Protein AF-A0AA39S5H8-F1 (afdb_monomer_lite)

Structure (mmCIF, N/CA/C/O backbone):
data_AF-A0AA39S5H8-F1
#
_entry.id   AF-A0AA39S5H8-F1
#
loop_
_atom_site.group_PDB
_atom_site.id
_atom_site.type_symbol
_atom_site.label_atom_id
_atom_site.label_alt_id
_atom_site.label_comp_id
_atom_site.label_asym_id
_atom_site.label_entity_id
_atom_site.label_seq_id
_atom_site.pdbx_PDB_ins_code
_atom_site.Cartn_x
_atom_site.Cartn_y
_atom_site.Cartn_z
_atom_site.occupancy
_atom_site.B_iso_or_equiv
_atom_site.auth_seq_id
_atom_site.auth_comp_id
_atom_site.auth_asym_id
_atom_site.auth_atom_id
_atom_site.pdbx_PDB_model_num
ATOM 1 N N . MET A 1 1 ? -13.372 -6.062 23.051 1.00 87.00 1 MET A N 1
ATOM 2 C CA . MET A 1 1 ? -12.815 -4.879 22.354 1.00 87.00 1 MET A CA 1
ATOM 3 C C . MET A 1 1 ? -11.296 -4.785 22.438 1.00 87.00 1 MET A C 1
ATOM 5 O O . MET A 1 1 ? -10.684 -4.779 21.385 1.00 87.00 1 MET A O 1
ATOM 9 N N . ARG A 1 2 ? -10.657 -4.789 23.621 1.00 85.44 2 ARG A N 1
ATOM 10 C CA . ARG A 1 2 ? -9.177 -4.723 23.721 1.00 85.44 2 ARG A CA 1
ATOM 11 C C . ARG A 1 2 ? -8.434 -5.822 22.941 1.00 85.44 2 ARG A C 1
ATOM 13 O O . ARG A 1 2 ? -7.470 -5.519 22.256 1.00 85.44 2 ARG A O 1
ATOM 20 N N . ASN A 1 3 ? -8.934 -7.059 22.956 1.00 85.44 3 ASN A N 1
ATOM 21 C CA . ASN A 1 3 ? -8.333 -8.148 22.171 1.00 85.44 3 ASN A CA 1
ATOM 22 C C . ASN A 1 3 ? -8.426 -7.902 20.654 1.00 85.44 3 ASN A C 1
ATOM 24 O O . ASN A 1 3 ? -7.485 -8.201 19.934 1.00 85.44 3 ASN A O 1
ATOM 28 N N . ILE A 1 4 ? -9.525 -7.297 20.179 1.00 84.12 4 ILE A N 1
ATOM 29 C CA . ILE A 1 4 ? -9.705 -6.938 18.760 1.00 84.12 4 ILE A CA 1
ATOM 30 C C . ILE A 1 4 ? -8.670 -5.897 18.330 1.00 84.12 4 ILE A C 1
ATOM 32 O O . ILE A 1 4 ? -8.106 -6.014 17.252 1.00 84.12 4 ILE A O 1
ATOM 36 N N . VAL A 1 5 ? -8.367 -4.922 19.194 1.00 85.56 5 VAL A N 1
ATOM 37 C CA . VAL A 1 5 ? -7.280 -3.960 18.951 1.00 85.56 5 VAL A CA 1
ATOM 38 C C . VAL A 1 5 ? -5.926 -4.661 18.831 1.00 85.56 5 VAL A C 1
ATOM 40 O O . VAL A 1 5 ? -5.132 -4.306 17.966 1.00 85.56 5 VAL A O 1
ATOM 43 N N . GLY A 1 6 ? -5.677 -5.678 19.661 1.00 83.12 6 GLY A N 1
ATOM 44 C CA . GLY A 1 6 ? -4.474 -6.505 19.563 1.00 83.12 6 GLY A CA 1
ATOM 45 C C . GLY A 1 6 ? -4.332 -7.172 18.193 1.00 83.12 6 GLY A C 1
ATOM 46 O O . GLY A 1 6 ? -3.275 -7.059 17.578 1.00 83.12 6 GLY A O 1
ATOM 47 N N . VAL A 1 7 ? -5.405 -7.791 17.688 1.00 83.94 7 VAL A N 1
ATOM 48 C CA . VAL A 1 7 ? -5.420 -8.426 16.355 1.00 83.94 7 VAL A CA 1
ATOM 49 C C . VAL A 1 7 ? -5.218 -7.386 15.248 1.00 83.94 7 VAL A C 1
ATOM 51 O O . VAL A 1 7 ? -4.327 -7.551 14.422 1.00 83.94 7 VAL A O 1
ATOM 54 N N . LEU A 1 8 ? -5.956 -6.269 15.287 1.00 84.56 8 LEU A N 1
ATOM 55 C CA . LEU A 1 8 ? -5.834 -5.184 14.303 1.00 84.56 8 LEU A CA 1
ATOM 56 C C . LEU A 1 8 ? -4.406 -4.643 14.193 1.00 84.56 8 LEU A C 1
ATOM 58 O O . LEU A 1 8 ? -3.937 -4.336 13.100 1.00 84.56 8 LEU A O 1
ATOM 62 N N . LYS A 1 9 ? -3.714 -4.512 15.328 1.00 82.62 9 LYS A N 1
ATOM 63 C CA . LYS A 1 9 ? -2.355 -3.976 15.378 1.00 82.62 9 LYS A CA 1
ATOM 64 C C . LYS A 1 9 ? -1.319 -4.981 14.877 1.00 82.62 9 LYS A C 1
ATOM 66 O O . LYS A 1 9 ? -0.437 -4.602 14.114 1.00 82.62 9 LYS A O 1
ATOM 71 N N . THR A 1 10 ? -1.396 -6.225 15.342 1.00 78.38 10 THR A N 1
ATOM 72 C CA . THR A 1 10 ? -0.346 -7.228 15.110 1.00 78.38 10 THR A CA 1
ATOM 73 C C . THR A 1 10 ? -0.484 -7.933 13.763 1.00 78.38 10 THR A C 1
ATOM 75 O O . THR A 1 10 ? 0.528 -8.323 13.188 1.00 78.38 10 THR A O 1
ATOM 78 N N . LYS A 1 11 ? -1.712 -8.089 13.254 1.00 80.88 11 LYS A N 1
ATOM 79 C CA . LYS A 1 11 ? -1.997 -8.766 11.984 1.00 80.88 11 LYS A CA 1
ATOM 80 C C . LYS A 1 11 ? -2.308 -7.767 10.884 1.00 80.88 11 LYS A C 1
ATOM 82 O O . LYS A 1 11 ? -1.455 -7.521 10.039 1.00 80.88 11 LYS A O 1
ATOM 87 N N . ASP A 1 12 ? -3.495 -7.161 10.917 1.00 81.69 12 ASP A N 1
ATOM 88 C CA . ASP A 1 12 ? -3.977 -6.335 9.809 1.00 81.69 12 ASP A CA 1
ATOM 89 C C . ASP A 1 12 ? -3.010 -5.171 9.521 1.00 81.69 12 ASP A C 1
ATOM 91 O O . ASP A 1 12 ? -2.430 -5.087 8.441 1.00 81.69 12 ASP A O 1
ATOM 95 N N . MET A 1 13 ? -2.756 -4.289 10.491 1.00 81.81 13 MET A N 1
ATOM 96 C CA . MET A 1 13 ? -1.962 -3.081 10.250 1.00 81.81 13 MET A CA 1
ATOM 97 C C . MET A 1 13 ? -0.508 -3.382 9.859 1.00 81.81 13 MET A C 1
ATOM 99 O O . MET A 1 13 ? -0.003 -2.779 8.910 1.00 81.81 13 MET A O 1
ATOM 103 N N . ASP A 1 14 ? 0.167 -4.289 10.569 1.00 85.00 14 ASP A N 1
ATOM 104 C CA . ASP A 1 14 ? 1.585 -4.585 10.335 1.00 85.00 14 ASP A CA 1
ATOM 105 C C . ASP A 1 14 ? 1.812 -5.267 8.976 1.00 85.00 14 ASP A C 1
ATOM 107 O O . ASP A 1 14 ? 2.712 -4.876 8.226 1.00 85.00 14 ASP A O 1
ATOM 111 N N . ASP A 1 15 ? 0.954 -6.218 8.594 1.00 85.88 15 ASP A N 1
ATOM 112 C CA . ASP A 1 15 ? 1.057 -6.875 7.289 1.00 85.88 15 ASP A CA 1
ATOM 113 C C . ASP A 1 15 ? 0.737 -5.908 6.143 1.00 85.88 15 ASP A C 1
ATOM 115 O O . ASP A 1 15 ? 1.482 -5.858 5.157 1.00 85.88 15 ASP A O 1
ATOM 119 N N . TYR A 1 16 ? -0.290 -5.062 6.285 1.00 85.19 16 TYR A N 1
ATOM 120 C CA . TYR A 1 16 ? -0.602 -4.030 5.292 1.00 85.19 16 TYR A CA 1
ATOM 121 C C . TYR A 1 16 ? 0.510 -2.978 5.170 1.00 85.19 16 TYR A C 1
ATOM 123 O O . TYR A 1 16 ? 0.841 -2.558 4.058 1.00 85.19 16 TYR A O 1
ATOM 131 N N . MET A 1 17 ? 1.155 -2.590 6.274 1.00 86.31 17 MET A N 1
ATOM 132 C CA . MET A 1 17 ? 2.321 -1.701 6.235 1.00 86.31 17 MET A CA 1
ATOM 133 C C . MET A 1 17 ? 3.514 -2.350 5.528 1.00 86.31 17 MET A C 1
ATOM 135 O O . MET A 1 17 ? 4.143 -1.705 4.685 1.00 86.31 17 MET A O 1
ATOM 139 N N . LYS A 1 18 ? 3.802 -3.627 5.802 1.00 89.31 18 LYS A N 1
ATOM 140 C CA . LYS A 1 18 ? 4.867 -4.382 5.121 1.00 89.31 18 LYS A CA 1
ATOM 141 C C . LYS A 1 18 ? 4.597 -4.529 3.624 1.00 89.31 18 LYS A C 1
ATOM 143 O O . LYS A 1 18 ? 5.516 -4.372 2.817 1.00 89.31 18 LYS A O 1
ATOM 148 N N . LEU A 1 19 ? 3.357 -4.832 3.237 1.00 87.88 19 LEU A N 1
ATOM 149 C CA . LEU A 1 19 ? 2.943 -4.902 1.832 1.00 87.88 19 LEU A CA 1
ATOM 150 C C . LEU A 1 19 ? 3.069 -3.538 1.150 1.00 87.88 19 LEU A C 1
ATOM 152 O O . LEU A 1 19 ? 3.629 -3.455 0.056 1.00 87.88 19 LEU A O 1
ATOM 156 N N . GLY A 1 20 ? 2.651 -2.467 1.828 1.00 88.38 20 GLY A N 1
ATOM 157 C CA . GLY A 1 20 ? 2.856 -1.094 1.381 1.00 88.38 20 GLY A CA 1
ATOM 158 C C . GLY A 1 20 ? 4.337 -0.764 1.173 1.00 88.38 20 GLY A C 1
ATOM 159 O O . GLY A 1 20 ? 4.715 -0.252 0.124 1.00 88.38 20 GLY A O 1
ATOM 160 N N . GLU A 1 21 ? 5.216 -1.112 2.111 1.00 90.62 21 GLU A N 1
ATOM 161 C CA . GLU A 1 21 ? 6.654 -0.855 1.977 1.00 90.62 21 GLU A CA 1
ATOM 162 C C . GLU A 1 21 ? 7.271 -1.615 0.791 1.00 90.62 21 GLU A C 1
ATOM 164 O O . GLU A 1 21 ? 8.064 -1.049 0.031 1.00 90.62 21 GLU A O 1
ATOM 169 N N . LYS A 1 22 ? 6.882 -2.881 0.590 1.00 90.38 22 LYS A N 1
ATOM 170 C CA . LYS A 1 22 ? 7.308 -3.681 -0.569 1.00 90.38 22 LYS A CA 1
ATOM 171 C C . LYS A 1 22 ? 6.823 -3.061 -1.881 1.00 90.38 22 LYS A C 1
ATOM 173 O O . LYS A 1 22 ? 7.633 -2.876 -2.788 1.00 90.38 22 LYS A O 1
ATOM 178 N N . ALA A 1 23 ? 5.544 -2.694 -1.969 1.00 88.38 23 ALA A N 1
ATOM 179 C CA . ALA A 1 23 ? 4.971 -2.043 -3.146 1.00 88.38 23 ALA A CA 1
ATOM 180 C C . ALA A 1 23 ? 5.651 -0.695 -3.439 1.00 88.38 23 ALA A C 1
ATOM 182 O O . ALA A 1 23 ? 5.987 -0.410 -4.585 1.00 88.38 23 ALA A O 1
ATOM 183 N N . LEU A 1 24 ? 5.951 0.099 -2.405 1.00 88.62 24 LEU A N 1
ATOM 184 C CA . LEU A 1 24 ? 6.672 1.366 -2.539 1.00 88.62 24 LEU A CA 1
ATOM 185 C C . LEU A 1 24 ? 8.102 1.167 -3.050 1.00 88.62 24 LEU A C 1
ATOM 187 O O . LEU A 1 24 ? 8.557 1.916 -3.916 1.00 88.62 24 LEU A O 1
ATOM 191 N N . LYS A 1 25 ? 8.821 0.174 -2.513 1.00 91.75 25 LYS A N 1
ATOM 192 C CA . LYS A 1 25 ? 10.174 -0.180 -2.967 1.00 91.75 25 LYS A CA 1
ATOM 193 C C . LYS A 1 25 ? 10.164 -0.615 -4.430 1.00 91.75 25 LYS A C 1
ATOM 195 O O . LYS A 1 25 ? 11.003 -0.142 -5.192 1.00 91.75 25 LYS A O 1
ATOM 200 N N . LEU A 1 26 ? 9.194 -1.440 -4.828 1.00 89.00 26 LEU A N 1
ATOM 201 C CA . LEU A 1 26 ? 9.007 -1.839 -6.223 1.00 89.00 26 LEU A CA 1
ATOM 202 C C . LEU A 1 26 ? 8.700 -0.632 -7.113 1.00 89.00 26 LEU A C 1
ATOM 204 O O . LEU A 1 26 ? 9.399 -0.431 -8.099 1.00 89.00 26 LEU A O 1
ATOM 208 N N . ASN A 1 27 ? 7.741 0.219 -6.739 1.00 89.19 27 ASN A N 1
ATOM 209 C CA . ASN A 1 27 ? 7.388 1.408 -7.515 1.00 89.19 27 ASN A CA 1
ATOM 210 C C . ASN A 1 27 ? 8.599 2.330 -7.738 1.00 89.19 27 ASN A C 1
ATOM 212 O O . ASN A 1 27 ? 8.859 2.757 -8.857 1.00 89.19 27 ASN A O 1
ATOM 216 N N . LYS A 1 28 ? 9.394 2.581 -6.688 1.00 89.88 28 LYS A N 1
ATOM 217 C CA . LYS A 1 28 ? 10.632 3.371 -6.794 1.00 89.88 28 LYS A CA 1
ATOM 218 C C . LYS A 1 28 ? 11.668 2.708 -7.701 1.00 89.88 28 LYS A C 1
ATOM 220 O O . LYS A 1 28 ? 12.305 3.395 -8.492 1.00 89.88 28 LYS A O 1
ATOM 225 N N . MET A 1 29 ? 11.852 1.392 -7.588 1.00 91.75 29 MET A N 1
ATOM 226 C CA . MET A 1 29 ? 12.793 0.655 -8.433 1.00 91.75 29 MET A CA 1
ATOM 227 C C . MET A 1 29 ? 12.385 0.722 -9.909 1.00 91.75 29 MET A C 1
ATOM 229 O O . MET A 1 29 ? 13.235 0.950 -10.769 1.00 91.75 29 MET A O 1
ATOM 233 N N . LEU A 1 30 ? 11.096 0.561 -10.205 1.00 88.94 30 LEU A N 1
ATOM 234 C CA . LEU A 1 30 ? 10.560 0.643 -11.562 1.00 88.94 30 LEU A CA 1
ATOM 235 C C . LEU A 1 30 ? 10.718 2.060 -12.134 1.00 88.94 30 LEU A C 1
ATOM 237 O O . LEU A 1 30 ? 11.331 2.207 -13.188 1.00 88.94 30 LEU A O 1
ATOM 241 N N . ALA A 1 31 ? 10.321 3.087 -11.377 1.00 89.25 31 ALA A N 1
ATOM 242 C CA . ALA A 1 31 ? 10.433 4.490 -11.785 1.00 89.25 31 ALA A CA 1
ATOM 243 C C . ALA A 1 31 ? 11.879 4.934 -12.085 1.00 89.25 31 ALA A C 1
ATOM 245 O O . ALA A 1 31 ? 12.110 5.826 -12.897 1.00 89.25 31 ALA A O 1
ATOM 246 N N . ILE A 1 32 ? 12.877 4.315 -11.442 1.00 92.56 32 ILE A N 1
ATOM 247 C CA . ILE A 1 32 ? 14.301 4.583 -11.708 1.00 92.56 32 ILE A CA 1
ATOM 248 C C . ILE A 1 32 ? 14.816 3.737 -12.880 1.00 92.56 32 ILE A C 1
ATOM 250 O O . ILE A 1 32 ? 15.537 4.236 -13.745 1.00 92.56 32 ILE A O 1
ATOM 254 N N . SER A 1 33 ? 14.475 2.448 -12.916 1.00 92.62 33 SER A N 1
ATOM 255 C CA . SER A 1 33 ? 14.994 1.519 -13.925 1.00 92.62 33 SER A CA 1
ATOM 256 C C . SER A 1 33 ? 14.433 1.782 -15.323 1.00 92.62 33 SER A C 1
ATOM 258 O O . SER A 1 33 ? 15.184 1.662 -16.288 1.00 92.62 33 SER A O 1
ATOM 260 N N . GLY A 1 34 ? 13.174 2.212 -15.454 1.00 92.25 34 GLY A N 1
ATOM 261 C CA . GLY A 1 34 ? 12.541 2.507 -16.745 1.00 92.25 34 GLY A CA 1
ATOM 262 C C . GLY A 1 34 ? 13.329 3.525 -17.585 1.00 92.25 34 GLY A C 1
ATOM 263 O O . GLY A 1 34 ? 13.756 3.190 -18.698 1.00 92.25 34 GLY A O 1
ATOM 264 N N . PRO A 1 35 ? 13.610 4.733 -17.060 1.00 93.38 35 PRO A N 1
ATOM 265 C CA . PRO A 1 35 ? 14.428 5.730 -17.749 1.00 93.38 35 PRO A CA 1
ATOM 266 C C . PRO A 1 35 ? 15.858 5.260 -18.044 1.00 93.38 35 PRO A C 1
ATOM 268 O O . PRO A 1 35 ? 16.366 5.503 -19.138 1.00 93.38 35 PRO A O 1
ATOM 271 N N . ILE A 1 36 ? 16.503 4.550 -17.109 1.00 95.25 36 ILE A N 1
ATOM 272 C CA . ILE A 1 36 ? 17.877 4.049 -17.292 1.00 95.25 36 ILE A CA 1
ATOM 273 C C . ILE A 1 36 ? 17.936 3.037 -18.439 1.00 95.25 36 ILE A C 1
ATOM 275 O O . ILE A 1 36 ? 18.766 3.170 -19.340 1.00 95.25 36 ILE A O 1
ATOM 279 N N . LEU A 1 37 ? 17.044 2.044 -18.439 1.00 94.19 37 LEU A N 1
ATOM 280 C CA . LEU A 1 37 ? 16.980 1.039 -19.496 1.00 94.19 37 LEU A CA 1
ATOM 281 C C . LEU A 1 37 ? 16.640 1.669 -20.848 1.00 94.19 37 LEU A C 1
ATOM 283 O O . LEU A 1 37 ? 17.251 1.305 -21.849 1.00 94.19 37 LEU A O 1
ATOM 287 N N . THR A 1 38 ? 15.727 2.642 -20.877 1.00 93.94 38 THR A N 1
ATOM 288 C CA . THR A 1 38 ? 15.393 3.390 -22.099 1.00 93.94 38 THR A CA 1
ATOM 289 C C . THR A 1 38 ? 16.607 4.158 -22.630 1.00 93.94 38 THR A C 1
ATOM 291 O O . THR A 1 38 ? 16.867 4.146 -23.831 1.00 93.94 38 THR A O 1
ATOM 294 N N . GLY A 1 39 ? 17.402 4.772 -21.748 1.00 94.69 39 GLY A N 1
ATOM 295 C CA . GLY A 1 39 ? 18.642 5.452 -22.125 1.00 94.69 39 GLY A CA 1
ATOM 296 C C . GLY A 1 39 ? 19.677 4.502 -22.735 1.00 94.69 39 GLY A C 1
ATOM 297 O O . GLY A 1 39 ? 20.231 4.791 -23.795 1.00 94.69 39 GLY A O 1
ATOM 298 N N . ILE A 1 40 ? 19.895 3.334 -22.119 1.00 93.69 40 ILE A N 1
ATOM 299 C CA . ILE A 1 40 ? 20.796 2.300 -22.660 1.00 93.69 40 ILE A CA 1
ATOM 300 C C . ILE A 1 40 ? 20.271 1.781 -24.005 1.00 93.69 40 ILE A C 1
ATOM 302 O O . ILE A 1 40 ? 21.048 1.616 -24.946 1.00 93.69 40 ILE A O 1
ATOM 306 N N . ALA A 1 41 ? 18.956 1.579 -24.122 1.00 93.69 41 ALA A N 1
ATOM 307 C CA . ALA A 1 41 ? 18.310 1.171 -25.363 1.00 93.69 41 ALA A CA 1
ATOM 308 C C . ALA A 1 41 ? 18.549 2.177 -26.496 1.00 93.69 41 ALA A C 1
ATOM 310 O O . ALA A 1 41 ? 18.903 1.782 -27.608 1.00 93.69 41 ALA A O 1
ATOM 311 N N . ALA A 1 42 ? 18.413 3.474 -26.206 1.00 94.31 42 ALA A N 1
ATOM 312 C CA . ALA A 1 42 ? 18.650 4.547 -27.163 1.00 94.31 42 ALA A CA 1
ATOM 313 C C . ALA A 1 42 ? 20.117 4.593 -27.620 1.00 94.31 42 ALA A C 1
ATOM 315 O O . ALA A 1 42 ? 20.379 4.643 -28.822 1.00 94.31 42 ALA A O 1
ATOM 316 N N . ILE A 1 43 ? 21.072 4.499 -26.683 1.00 92.44 43 ILE A N 1
ATOM 317 C CA . ILE A 1 43 ? 22.507 4.457 -27.009 1.00 92.44 43 ILE A CA 1
ATOM 318 C C . ILE A 1 43 ? 22.819 3.227 -27.864 1.00 92.44 43 ILE A C 1
ATOM 320 O O . ILE A 1 43 ? 23.452 3.368 -28.902 1.00 92.44 43 ILE A O 1
ATOM 324 N N . GLY A 1 44 ? 22.349 2.037 -27.478 1.00 89.12 44 GLY A N 1
ATOM 325 C CA . GLY A 1 44 ? 22.573 0.805 -28.241 1.00 89.12 44 GLY A CA 1
ATOM 326 C C . GLY A 1 44 ? 21.965 0.852 -29.647 1.00 89.12 44 GLY A C 1
ATOM 327 O O . GLY A 1 44 ? 22.583 0.398 -30.610 1.00 89.12 44 GLY A O 1
ATOM 328 N N . SER A 1 45 ? 20.796 1.483 -29.787 1.00 88.38 45 SER A N 1
ATOM 329 C CA . SER A 1 45 ? 20.126 1.677 -31.080 1.00 88.38 45 SER A CA 1
ATOM 330 C C . SER A 1 45 ? 20.888 2.625 -32.011 1.00 88.38 45 SER A C 1
ATOM 332 O O . SER A 1 45 ? 20.823 2.464 -33.226 1.00 88.38 45 SER A O 1
ATOM 334 N N . ALA A 1 46 ? 21.670 3.568 -31.476 1.00 90.44 46 ALA A N 1
ATOM 335 C CA . ALA A 1 46 ? 22.489 4.473 -32.285 1.00 90.44 46 ALA A CA 1
ATOM 336 C C . ALA A 1 46 ? 23.628 3.761 -33.047 1.00 90.44 46 ALA A C 1
ATOM 338 O O . ALA A 1 46 ? 24.179 4.325 -33.988 1.00 90.44 46 ALA A O 1
ATOM 339 N N . PHE A 1 47 ? 23.972 2.521 -32.676 1.00 87.75 47 PHE A N 1
ATOM 340 C CA . PHE A 1 47 ? 25.007 1.721 -33.344 1.00 87.75 47 PHE A CA 1
ATOM 341 C C . PHE A 1 47 ? 24.467 0.826 -34.472 1.00 87.75 47 PHE A C 1
ATOM 343 O O . PHE A 1 47 ? 25.245 0.095 -35.098 1.00 87.75 47 PHE A O 1
ATOM 350 N N . VAL A 1 48 ? 23.161 0.874 -34.759 1.00 86.94 48 VAL A N 1
ATOM 351 C CA . VAL A 1 48 ? 22.554 0.148 -35.884 1.00 86.94 48 VAL A CA 1
ATOM 352 C C . VAL A 1 48 ? 23.207 0.590 -37.198 1.00 86.94 48 VAL A C 1
ATOM 354 O O . VAL A 1 48 ? 23.269 1.774 -37.508 1.00 86.94 48 VAL A O 1
ATOM 357 N N . GLY A 1 49 ? 23.708 -0.376 -37.974 1.00 79.56 49 GLY A N 1
ATOM 358 C CA . GLY A 1 49 ? 24.372 -0.125 -39.261 1.00 79.56 49 GLY A CA 1
ATOM 359 C C . GLY A 1 49 ? 25.888 0.100 -39.184 1.00 79.56 49 GLY A C 1
ATOM 360 O O . GLY A 1 49 ? 26.521 0.293 -40.219 1.00 79.56 49 GLY A O 1
ATOM 361 N N . THR A 1 50 ? 26.496 0.038 -37.994 1.00 83.06 50 THR A N 1
ATOM 362 C CA . THR A 1 50 ? 27.959 0.124 -37.836 1.00 83.06 50 THR A CA 1
ATOM 363 C C . THR A 1 50 ? 28.630 -1.253 -37.945 1.00 83.06 50 THR A C 1
ATOM 365 O O . THR A 1 50 ? 28.102 -2.257 -37.467 1.00 83.06 50 THR A O 1
ATOM 368 N N . THR A 1 51 ? 29.828 -1.314 -38.535 1.00 74.19 51 THR A N 1
ATOM 369 C CA . THR A 1 51 ? 30.556 -2.563 -38.852 1.00 74.19 51 THR A CA 1
ATOM 370 C C . THR A 1 51 ? 30.952 -3.403 -37.630 1.00 74.19 51 THR A C 1
ATOM 372 O O . THR A 1 51 ? 31.126 -4.607 -37.767 1.00 74.19 51 THR A O 1
ATOM 375 N N . ASN A 1 52 ? 31.045 -2.801 -36.436 1.00 75.56 52 ASN A N 1
ATOM 376 C CA . ASN A 1 52 ? 31.369 -3.479 -35.168 1.00 75.56 52 ASN A CA 1
ATOM 377 C C . ASN A 1 52 ? 30.253 -3.347 -34.104 1.00 75.56 52 ASN A C 1
ATOM 379 O O . ASN A 1 52 ? 30.472 -3.633 -32.929 1.00 75.56 52 ASN A O 1
ATOM 383 N N . GLY A 1 53 ? 29.052 -2.896 -34.487 1.00 79.88 53 GLY A N 1
ATOM 384 C CA . GLY A 1 53 ? 27.990 -2.509 -33.547 1.00 79.88 53 GLY A CA 1
ATOM 385 C C . GLY A 1 53 ? 27.087 -3.633 -33.041 1.00 79.88 53 GLY A C 1
ATOM 386 O O . GLY A 1 53 ? 26.224 -3.369 -32.209 1.00 79.88 53 GLY A O 1
ATOM 387 N N . SER A 1 54 ? 27.250 -4.874 -33.514 1.00 83.62 54 SER A N 1
ATOM 388 C CA . SER A 1 54 ? 26.289 -5.967 -33.268 1.00 83.62 54 SER A CA 1
ATOM 389 C C . SER A 1 54 ? 25.971 -6.194 -31.784 1.00 83.62 54 SER A C 1
ATOM 391 O O . SER A 1 54 ? 24.819 -6.453 -31.440 1.00 83.62 54 SER A O 1
ATOM 393 N N . LEU A 1 55 ? 26.968 -6.088 -30.900 1.00 87.25 55 LEU A N 1
ATOM 394 C CA . LEU A 1 55 ? 26.776 -6.270 -29.458 1.00 87.25 55 LEU A CA 1
ATOM 395 C C . LEU A 1 55 ? 26.019 -5.087 -28.841 1.00 87.25 55 LEU A C 1
ATOM 397 O O . LEU A 1 55 ? 25.096 -5.293 -28.058 1.00 87.25 55 LEU A O 1
ATOM 401 N N . ALA A 1 56 ? 26.358 -3.856 -29.232 1.00 88.12 56 ALA A N 1
ATOM 402 C CA . ALA A 1 56 ? 25.669 -2.652 -28.768 1.00 88.12 56 ALA A CA 1
ATOM 403 C C . ALA A 1 56 ? 24.193 -2.642 -29.200 1.00 88.12 56 ALA A C 1
ATOM 405 O O . ALA A 1 56 ? 23.322 -2.317 -28.396 1.00 88.12 56 ALA A O 1
ATOM 406 N N . VAL A 1 57 ? 23.904 -3.084 -30.428 1.00 89.25 57 VAL A N 1
ATOM 407 C CA . VAL A 1 57 ? 22.532 -3.239 -30.934 1.00 89.25 57 VAL A CA 1
ATOM 408 C C . VAL A 1 57 ? 21.772 -4.307 -30.143 1.00 89.25 57 VAL A C 1
ATOM 410 O O . VAL A 1 57 ? 20.638 -4.068 -29.735 1.00 89.25 57 VAL A O 1
ATOM 413 N N . MET A 1 58 ? 22.393 -5.458 -29.860 1.00 91.81 58 MET A N 1
ATOM 414 C CA . MET A 1 58 ? 21.774 -6.519 -29.054 1.00 91.81 58 MET A CA 1
ATOM 415 C C . MET A 1 58 ? 21.431 -6.038 -27.636 1.00 91.81 58 MET A C 1
ATOM 417 O O . MET A 1 58 ? 20.309 -6.245 -27.173 1.00 91.81 58 MET A O 1
ATOM 421 N N . VAL A 1 59 ? 22.365 -5.354 -26.966 1.00 91.69 59 VAL A N 1
ATOM 422 C CA . VAL A 1 59 ? 22.125 -4.734 -25.651 1.00 91.69 59 VAL A CA 1
ATOM 423 C C . VAL A 1 59 ? 21.003 -3.701 -25.743 1.00 91.69 59 VAL A C 1
ATOM 425 O O . VAL A 1 59 ? 20.118 -3.686 -24.891 1.00 91.69 59 VAL A O 1
ATOM 428 N N . GLY A 1 60 ? 20.992 -2.894 -26.808 1.00 93.06 60 GLY A N 1
ATOM 429 C CA . GLY A 1 60 ? 19.949 -1.907 -27.061 1.00 93.06 60 GLY A CA 1
ATOM 430 C C . GLY A 1 60 ? 18.548 -2.524 -27.120 1.00 93.06 60 GLY A C 1
ATOM 431 O O . GLY A 1 60 ? 17.637 -2.054 -26.441 1.00 93.06 60 GLY A O 1
ATOM 432 N N . VAL A 1 61 ? 18.388 -3.622 -27.865 1.00 93.19 61 VAL A N 1
ATOM 433 C CA . VAL A 1 61 ? 17.109 -4.343 -27.994 1.00 93.19 61 VAL A CA 1
ATOM 434 C C . VAL A 1 61 ? 16.670 -4.959 -26.665 1.00 93.19 61 VAL A C 1
ATOM 436 O O . VAL A 1 61 ? 15.511 -4.807 -26.280 1.00 93.19 61 VAL A O 1
ATOM 439 N N . ILE A 1 62 ? 17.578 -5.619 -25.936 1.00 95.06 62 ILE A N 1
ATOM 440 C CA . ILE A 1 62 ? 17.258 -6.241 -24.640 1.00 95.06 62 ILE A CA 1
ATOM 441 C C . ILE A 1 62 ? 16.821 -5.174 -23.629 1.00 95.06 62 ILE A C 1
ATOM 443 O O . ILE A 1 62 ? 15.782 -5.320 -22.981 1.00 95.06 62 ILE A O 1
ATOM 447 N N . CYS A 1 63 ? 17.577 -4.079 -23.520 1.00 93.38 63 CYS A N 1
ATOM 448 C CA . CYS A 1 63 ? 17.235 -2.970 -22.635 1.00 93.38 63 CYS A CA 1
ATOM 449 C C . CYS A 1 63 ? 15.926 -2.290 -23.050 1.00 93.38 63 CYS A C 1
ATOM 451 O O . CYS A 1 63 ? 15.129 -1.957 -22.178 1.00 93.38 63 CYS A O 1
ATOM 453 N N . GLY A 1 64 ? 15.655 -2.144 -24.351 1.00 94.88 64 GLY A N 1
ATOM 454 C CA . GLY A 1 64 ? 14.400 -1.578 -24.853 1.00 94.88 64 GLY A CA 1
ATOM 455 C C . GLY A 1 64 ? 13.186 -2.449 -24.525 1.00 94.88 64 GLY A C 1
ATOM 456 O O . GLY A 1 64 ? 12.173 -1.947 -24.037 1.00 94.88 64 GLY A O 1
ATOM 457 N N . ALA A 1 65 ? 13.302 -3.767 -24.706 1.00 96.19 65 ALA A N 1
ATOM 458 C CA . ALA A 1 65 ? 12.251 -4.712 -24.334 1.00 96.19 65 ALA A CA 1
ATOM 459 C C . ALA A 1 65 ? 11.969 -4.674 -22.823 1.00 96.19 65 ALA A C 1
ATOM 461 O O . ALA A 1 65 ? 10.816 -4.592 -22.399 1.00 96.19 65 ALA A O 1
ATOM 462 N N . MET A 1 66 ? 13.020 -4.665 -22.000 1.00 93.69 66 MET A N 1
ATOM 463 C CA . MET A 1 66 ? 12.889 -4.568 -20.545 1.00 93.69 66 MET A CA 1
ATOM 464 C C . MET A 1 66 ? 12.345 -3.209 -20.081 1.00 93.69 66 MET A C 1
ATOM 466 O O . MET A 1 66 ? 11.524 -3.177 -19.165 1.00 93.69 66 MET A O 1
ATOM 470 N N . ALA A 1 67 ? 12.694 -2.103 -20.747 1.00 93.94 67 ALA A N 1
ATOM 471 C CA . ALA A 1 67 ? 12.090 -0.796 -20.492 1.00 93.94 67 ALA A CA 1
ATOM 472 C C . ALA A 1 67 ? 10.572 -0.818 -20.729 1.00 93.94 67 ALA A C 1
ATOM 474 O O . ALA A 1 67 ? 9.814 -0.298 -19.913 1.00 93.94 67 ALA A O 1
ATOM 475 N N . SER A 1 68 ? 10.112 -1.480 -21.798 1.00 92.50 68 SER A N 1
ATOM 476 C CA . SER A 1 68 ? 8.678 -1.630 -22.079 1.00 92.50 68 SER A CA 1
ATOM 477 C C . SER A 1 68 ? 7.950 -2.422 -20.989 1.00 92.50 68 SER A C 1
ATOM 479 O O . SER A 1 68 ? 6.832 -2.065 -20.610 1.00 92.50 68 SER A O 1
ATOM 481 N N . VAL A 1 69 ? 8.570 -3.483 -20.460 1.00 92.38 69 VAL A N 1
ATOM 482 C CA . VAL A 1 69 ? 8.012 -4.269 -19.347 1.00 92.38 69 VAL A CA 1
ATOM 483 C C . VAL A 1 69 ? 7.902 -3.412 -18.086 1.00 92.38 69 VAL A C 1
ATOM 485 O O . VAL A 1 69 ? 6.832 -3.353 -17.483 1.00 92.38 69 VAL A O 1
ATOM 488 N N . VAL A 1 70 ? 8.971 -2.697 -17.721 1.00 91.19 70 VAL A N 1
ATOM 489 C CA . VAL A 1 70 ? 8.987 -1.790 -16.560 1.00 91.19 70 VAL A CA 1
ATOM 490 C C . VAL A 1 70 ? 7.910 -0.711 -16.685 1.00 91.19 70 VAL A C 1
ATOM 492 O O . VAL A 1 70 ? 7.125 -0.527 -15.756 1.00 91.19 70 VAL A O 1
ATOM 495 N N . ASN A 1 71 ? 7.801 -0.073 -17.852 1.00 89.19 71 ASN A N 1
ATOM 496 C CA . ASN A 1 71 ? 6.784 0.941 -18.117 1.00 89.19 71 ASN A CA 1
ATOM 497 C C . ASN A 1 71 ? 5.356 0.377 -18.004 1.00 89.19 71 ASN A C 1
ATOM 499 O O . ASN A 1 71 ? 4.468 1.026 -17.453 1.00 89.19 71 ASN A O 1
ATOM 503 N N . THR A 1 72 ? 5.140 -0.855 -18.477 1.00 87.94 72 THR A N 1
ATOM 504 C CA . THR A 1 72 ? 3.844 -1.541 -18.365 1.00 87.94 72 THR A CA 1
ATOM 505 C C . THR A 1 72 ? 3.479 -1.814 -16.910 1.00 87.94 72 THR A C 1
ATOM 507 O O . THR A 1 72 ? 2.336 -1.590 -16.528 1.00 87.94 72 THR A O 1
ATOM 510 N N . PHE A 1 73 ? 4.419 -2.250 -16.070 1.00 84.81 73 PHE A N 1
ATOM 511 C CA . PHE A 1 73 ? 4.144 -2.433 -14.643 1.00 84.81 73 PHE A CA 1
ATOM 512 C C . PHE A 1 73 ? 3.885 -1.105 -13.922 1.00 84.81 73 PHE A C 1
ATOM 514 O O . PHE A 1 73 ? 2.951 -1.022 -13.129 1.00 84.81 73 PHE A O 1
ATOM 521 N N . GLU A 1 74 ? 4.669 -0.066 -14.210 1.00 82.94 74 GLU A N 1
ATOM 522 C CA . GLU A 1 74 ? 4.534 1.240 -13.560 1.00 82.94 74 GLU A CA 1
ATOM 523 C C . GLU A 1 74 ? 3.193 1.913 -13.897 1.00 82.94 74 GLU A C 1
ATOM 525 O O . GLU A 1 74 ? 2.445 2.290 -12.994 1.00 82.94 74 GLU A O 1
ATOM 530 N N . HIS A 1 75 ? 2.854 2.003 -15.187 1.00 81.88 75 HIS A N 1
ATOM 531 C CA . HIS A 1 75 ? 1.677 2.742 -15.657 1.00 81.88 75 HIS A CA 1
ATOM 532 C C . HIS A 1 75 ? 0.449 1.848 -15.868 1.00 81.88 75 HIS A C 1
ATOM 534 O O . HIS A 1 75 ? -0.660 2.222 -15.494 1.00 81.88 75 HIS A O 1
ATOM 540 N N . GLY A 1 76 ? 0.632 0.664 -16.457 1.00 75.06 76 GLY A N 1
ATOM 541 C CA . GLY A 1 76 ? -0.457 -0.278 -16.738 1.00 75.06 76 GLY A CA 1
ATOM 542 C C . GLY A 1 76 ? -0.858 -1.113 -15.522 1.00 75.06 76 GLY A C 1
ATOM 543 O O . GLY A 1 76 ? -2.041 -1.340 -15.294 1.00 75.06 76 GLY A O 1
ATOM 544 N N . GLY A 1 77 ? 0.119 -1.527 -14.712 1.00 76.19 77 GLY A N 1
ATOM 545 C CA . GLY A 1 77 ? -0.104 -2.263 -13.465 1.00 76.19 77 GLY A CA 1
ATOM 546 C C . GLY A 1 77 ? -0.541 -1.387 -12.291 1.00 76.19 77 GLY A C 1
ATOM 547 O O . GLY A 1 77 ? -0.901 -1.923 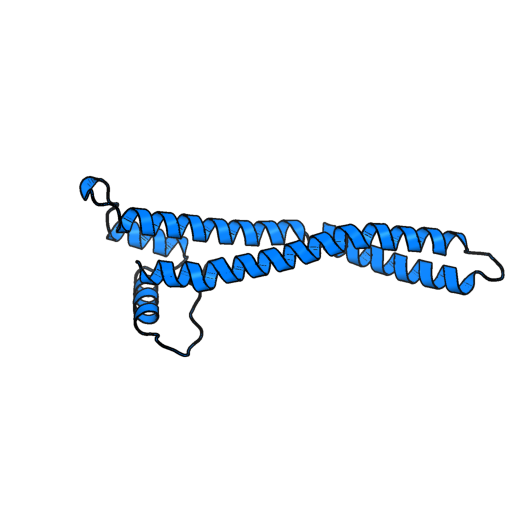-11.247 1.00 76.19 77 GLY A O 1
ATOM 548 N N . GLN A 1 78 ? -0.497 -0.058 -12.445 1.00 85.00 78 GLN A N 1
ATOM 549 C CA . GLN A 1 78 ? -0.857 0.920 -11.416 1.00 85.00 78 GLN A CA 1
ATOM 550 C C . GLN A 1 78 ? -0.249 0.596 -10.041 1.00 85.00 78 GLN A C 1
ATOM 552 O O . GLN A 1 78 ? -0.899 0.734 -9.004 1.00 85.00 78 GLN A O 1
ATOM 557 N N . VAL A 1 79 ? 1.018 0.171 -10.014 1.00 82.94 79 VAL A N 1
ATOM 558 C CA . VAL A 1 79 ? 1.698 -0.255 -8.777 1.00 82.94 79 VAL A CA 1
ATOM 559 C C . VAL A 1 79 ? 1.705 0.870 -7.730 1.00 82.94 79 VAL A C 1
ATOM 561 O O . VAL A 1 79 ? 1.600 0.602 -6.532 1.00 82.94 79 VAL A O 1
ATOM 564 N N . GLY A 1 80 ? 1.725 2.134 -8.172 1.00 81.38 80 GLY A N 1
ATOM 565 C CA . GLY A 1 80 ? 1.509 3.300 -7.314 1.00 81.38 80 GLY A CA 1
ATOM 566 C C . GLY A 1 80 ? 0.142 3.312 -6.613 1.00 81.38 80 GLY A C 1
ATOM 567 O O . GLY A 1 80 ? 0.091 3.515 -5.403 1.00 81.38 80 GLY A O 1
ATOM 568 N N . MET A 1 81 ? -0.952 3.016 -7.325 1.00 86.38 81 MET A N 1
ATOM 569 C CA . MET A 1 81 ? -2.302 2.935 -6.737 1.00 86.38 81 MET A CA 1
ATOM 570 C C . MET A 1 81 ? -2.427 1.758 -5.765 1.00 86.38 81 MET A C 1
ATOM 572 O O . MET A 1 81 ? -3.069 1.883 -4.726 1.00 86.38 81 MET A O 1
ATOM 576 N N . VAL A 1 82 ? -1.773 0.628 -6.055 1.00 85.56 82 VAL A N 1
ATOM 577 C CA . VAL A 1 82 ? -1.736 -0.530 -5.144 1.00 85.56 82 VAL A CA 1
ATOM 578 C C . VAL A 1 82 ? -1.022 -0.173 -3.836 1.00 85.56 82 VAL A C 1
ATOM 580 O O . VAL A 1 82 ? -1.493 -0.524 -2.753 1.00 85.56 82 VAL A O 1
ATOM 583 N N . PHE A 1 83 ? 0.082 0.577 -3.906 1.00 86.31 83 PHE A N 1
ATOM 584 C CA . PHE A 1 83 ? 0.724 1.121 -2.709 1.00 86.31 83 PHE A CA 1
ATOM 585 C C . PHE A 1 83 ? -0.222 2.035 -1.917 1.00 86.31 83 PHE A C 1
ATOM 587 O O . PHE A 1 83 ? -0.307 1.918 -0.692 1.00 86.31 83 PHE A O 1
ATOM 594 N N . GLU A 1 84 ? -0.946 2.928 -2.595 1.00 86.44 84 GLU A N 1
ATOM 595 C CA . GLU A 1 84 ? -1.911 3.805 -1.931 1.00 86.44 84 GLU A CA 1
ATOM 596 C C . GLU A 1 84 ? -3.048 3.032 -1.267 1.00 86.44 84 GLU A C 1
ATOM 598 O O . GLU A 1 84 ? -3.445 3.395 -0.160 1.00 86.44 84 GLU A O 1
ATOM 603 N N . MET A 1 85 ? -3.511 1.940 -1.876 1.00 90.19 85 MET A N 1
ATOM 604 C CA . MET A 1 85 ? -4.504 1.045 -1.286 1.00 90.19 85 MET A CA 1
ATOM 605 C C . MET A 1 85 ? -3.989 0.435 0.022 1.00 90.19 85 MET A C 1
ATOM 607 O O . MET A 1 85 ? -4.645 0.554 1.054 1.00 90.19 85 MET A O 1
ATOM 611 N N . TYR A 1 86 ? -2.784 -0.148 0.023 1.00 87.50 86 TYR A N 1
ATOM 612 C CA . TYR A 1 86 ? -2.196 -0.712 1.244 1.00 87.50 86 TYR A CA 1
ATOM 613 C C . TYR A 1 86 ? -1.997 0.347 2.334 1.00 87.50 86 TYR A C 1
ATOM 615 O O . TYR A 1 86 ? -2.314 0.111 3.502 1.00 87.50 86 TYR A O 1
ATOM 623 N N . ARG A 1 87 ? -1.533 1.545 1.956 1.00 87.56 87 ARG A N 1
ATOM 624 C CA . ARG A 1 87 ? -1.396 2.685 2.872 1.00 87.56 87 ARG A CA 1
ATOM 625 C C . ARG A 1 87 ? -2.749 3.134 3.433 1.00 87.56 87 ARG A C 1
ATOM 627 O O . ARG A 1 87 ? -2.831 3.466 4.615 1.00 87.56 87 ARG A O 1
ATOM 634 N N . SER A 1 88 ? -3.792 3.159 2.605 1.00 89.50 88 SER A N 1
ATOM 635 C CA . SER A 1 88 ? -5.154 3.527 3.000 1.00 89.50 88 SER A CA 1
ATOM 636 C C . SER A 1 88 ? -5.739 2.514 3.983 1.00 89.50 88 SER A C 1
ATOM 638 O O . SER A 1 88 ? -6.210 2.912 5.048 1.00 89.50 88 SER A O 1
ATOM 640 N N . ASN A 1 89 ? -5.601 1.215 3.701 1.00 88.44 89 ASN A N 1
ATOM 641 C CA . ASN A 1 89 ? -6.074 0.139 4.573 1.00 88.44 89 ASN A CA 1
ATOM 642 C C . ASN A 1 89 ? -5.379 0.173 5.943 1.00 88.44 89 ASN A C 1
ATOM 644 O O . ASN A 1 89 ? -6.046 0.141 6.975 1.00 88.44 89 ASN A O 1
ATOM 648 N N . ALA A 1 90 ? -4.052 0.336 5.979 1.00 87.69 90 ALA A N 1
ATOM 649 C CA . ALA A 1 90 ? -3.325 0.497 7.240 1.00 87.69 90 ALA A CA 1
ATOM 650 C C . ALA A 1 90 ? -3.808 1.728 8.036 1.00 87.69 90 ALA A C 1
ATOM 652 O O . ALA A 1 90 ? -3.984 1.658 9.253 1.00 87.69 90 ALA A O 1
ATOM 653 N N . GLY A 1 91 ? -4.073 2.847 7.351 1.00 88.81 91 GLY A N 1
ATOM 654 C CA . GLY A 1 91 ? -4.643 4.050 7.963 1.00 88.81 91 GLY A CA 1
ATOM 655 C C . GLY A 1 91 ? -6.051 3.830 8.525 1.00 88.81 91 GLY A C 1
ATOM 656 O O . GLY A 1 91 ? -6.347 4.282 9.630 1.00 88.81 91 GLY A O 1
ATOM 657 N N . PHE A 1 92 ? -6.897 3.093 7.807 1.00 90.50 92 PHE A N 1
ATOM 658 C CA . PHE A 1 92 ? -8.236 2.716 8.255 1.00 90.50 92 PHE A CA 1
ATOM 659 C C . PHE A 1 92 ? -8.192 1.886 9.544 1.00 90.50 92 PHE A C 1
ATOM 661 O O . PHE A 1 92 ? -8.875 2.223 10.515 1.00 90.50 92 PHE A O 1
ATOM 668 N N . PHE A 1 93 ? -7.342 0.857 9.600 1.00 89.94 93 PHE A N 1
ATOM 669 C CA . PHE A 1 93 ? -7.197 0.0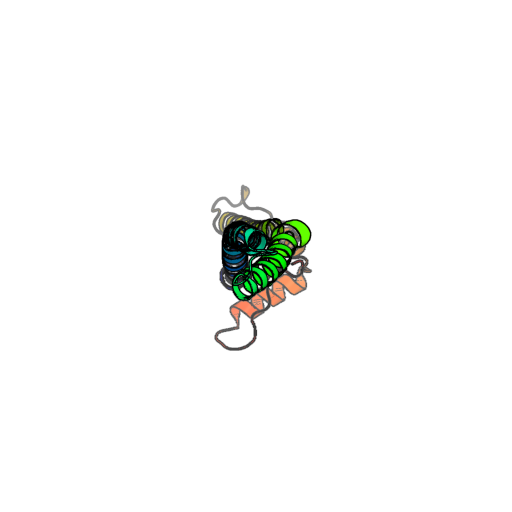34 10.803 1.00 89.94 93 PHE A CA 1
ATOM 670 C C . PHE A 1 93 ? -6.634 0.818 11.986 1.00 89.94 93 PHE A C 1
ATOM 672 O O . PHE A 1 93 ? -7.113 0.650 13.107 1.00 89.94 93 PHE A O 1
ATOM 679 N N . LYS A 1 94 ? -5.691 1.735 11.741 1.00 89.75 94 LYS A N 1
ATOM 680 C CA . LYS A 1 94 ? -5.168 2.629 12.777 1.00 89.75 94 LYS A CA 1
ATOM 681 C C . LYS A 1 94 ? -6.257 3.531 13.367 1.00 89.75 94 LYS A C 1
ATOM 683 O O . LYS A 1 94 ? -6.392 3.603 14.584 1.00 89.75 94 LYS A O 1
ATOM 688 N N . LEU A 1 95 ? -7.068 4.175 12.525 1.00 91.81 95 LEU A N 1
ATOM 689 C CA . LEU A 1 95 ? -8.183 5.016 12.981 1.00 91.81 95 LEU A CA 1
ATOM 690 C C . LEU A 1 95 ? -9.213 4.209 13.779 1.00 91.81 95 LEU A C 1
ATOM 692 O O . LEU A 1 95 ? -9.733 4.676 14.794 1.00 91.81 95 LEU A O 1
ATOM 696 N N . MET A 1 96 ? -9.499 2.981 13.346 1.00 91.44 96 MET A N 1
ATOM 697 C CA . MET A 1 96 ? -10.404 2.087 14.061 1.00 91.44 96 MET A CA 1
ATOM 698 C C . MET A 1 96 ? -9.846 1.689 15.429 1.00 91.44 96 MET A C 1
ATOM 700 O O . MET A 1 96 ? -10.571 1.747 16.423 1.00 91.44 96 MET A O 1
ATOM 704 N N . GLN A 1 97 ? -8.558 1.346 15.501 1.00 90.38 97 GLN A N 1
ATOM 705 C CA . GLN A 1 97 ? -7.862 1.103 16.761 1.00 90.38 97 GLN A CA 1
ATOM 706 C C . GLN A 1 97 ? -7.974 2.312 17.696 1.00 90.38 97 GLN A C 1
ATOM 708 O O . GLN A 1 97 ? -8.409 2.150 18.834 1.00 90.38 97 GLN A O 1
ATOM 713 N N . GLU A 1 98 ? -7.613 3.508 17.226 1.00 90.62 98 GLU A N 1
ATOM 714 C CA . GLU A 1 98 ? -7.645 4.737 18.029 1.00 90.62 98 GLU A CA 1
ATOM 715 C C . GLU A 1 98 ? -9.064 5.032 18.533 1.00 90.62 98 GLU A C 1
ATOM 717 O O . GLU A 1 98 ? -9.253 5.402 19.692 1.00 90.62 98 GLU A O 1
ATOM 722 N N . THR A 1 99 ? -10.080 4.773 17.705 1.00 90.69 99 THR A N 1
ATOM 723 C CA . THR A 1 99 ? -11.491 4.906 18.089 1.00 90.69 99 THR A CA 1
ATOM 724 C C . THR A 1 99 ? -11.870 3.918 19.199 1.00 90.69 99 THR A C 1
ATOM 726 O O . THR A 1 99 ? -12.523 4.302 20.172 1.00 90.69 99 THR A O 1
ATOM 729 N N . ILE A 1 100 ? -11.451 2.651 19.096 1.00 90.19 100 ILE A N 1
ATOM 730 C CA . ILE A 1 100 ? -11.709 1.633 20.127 1.00 90.19 100 ILE A CA 1
ATOM 731 C C . ILE A 1 100 ? -10.976 1.957 21.425 1.00 90.19 100 ILE A C 1
ATOM 733 O O . ILE A 1 100 ? -11.575 1.865 22.497 1.00 90.19 100 ILE A O 1
ATOM 737 N N . GLU A 1 101 ? -9.706 2.344 21.356 1.00 90.25 101 GLU A N 1
ATOM 738 C CA . GLU A 1 101 ? -8.926 2.713 22.536 1.00 90.25 101 GLU A CA 1
ATOM 739 C C . GLU A 1 101 ? -9.495 3.959 23.220 1.00 90.25 101 GLU A C 1
ATOM 741 O O . GLU A 1 101 ? -9.643 3.959 24.442 1.00 90.25 101 GLU A O 1
ATOM 746 N N . SER A 1 102 ? -9.871 4.984 22.451 1.00 90.25 102 SER A N 1
ATOM 747 C CA . SER A 1 102 ? -10.492 6.202 22.976 1.00 90.25 102 SER A CA 1
ATOM 748 C C . SER A 1 102 ? -11.808 5.895 23.691 1.00 90.25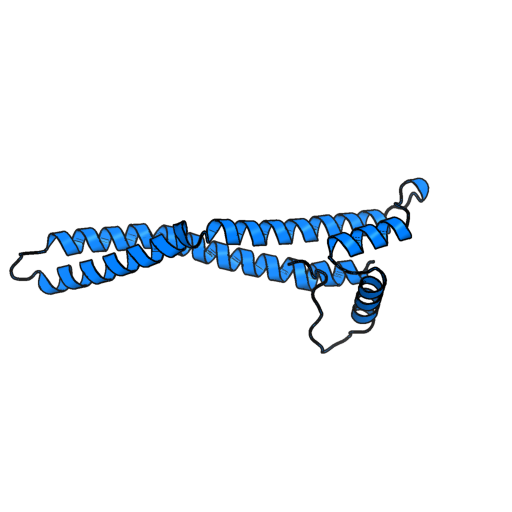 102 SER A C 1
ATOM 750 O O . SER A 1 102 ? -11.983 6.298 24.838 1.00 90.25 102 SER A O 1
ATOM 752 N N . ASN A 1 103 ? -12.692 5.103 23.078 1.00 89.75 103 ASN A N 1
ATOM 753 C CA . ASN A 1 103 ? -13.978 4.744 23.675 1.00 89.75 103 ASN A CA 1
ATOM 754 C C . ASN A 1 103 ? -13.829 3.885 24.945 1.00 89.75 103 ASN A C 1
ATOM 756 O O . ASN A 1 103 ? -14.483 4.137 25.955 1.00 89.75 103 ASN A O 1
ATOM 760 N N . VAL A 1 104 ? -12.938 2.888 24.920 1.00 87.88 104 VAL A N 1
ATOM 761 C CA . VAL A 1 104 ? -12.710 1.985 26.061 1.00 87.88 104 VAL A CA 1
ATOM 762 C C . VAL A 1 104 ? -12.035 2.702 27.235 1.00 87.88 104 VAL A C 1
ATOM 764 O O . VAL A 1 104 ? -12.285 2.345 28.388 1.00 87.88 104 VAL A O 1
ATOM 767 N N . ASN A 1 105 ? -11.170 3.683 26.962 1.00 88.88 105 ASN A N 1
ATOM 768 C CA . ASN A 1 105 ? -10.429 4.413 27.990 1.00 88.88 105 ASN A CA 1
ATOM 769 C C . ASN A 1 105 ? -11.107 5.724 28.435 1.00 88.88 105 ASN A C 1
ATOM 771 O O . ASN A 1 105 ? -10.675 6.295 29.437 1.00 88.88 105 ASN A O 1
ATOM 775 N N . GLU A 1 106 ? -12.153 6.194 27.744 1.00 89.50 106 GLU A N 1
ATOM 776 C CA . GLU A 1 106 ? -12.953 7.356 28.157 1.00 89.50 106 GLU A CA 1
ATOM 777 C C . GLU A 1 106 ? -13.477 7.134 29.580 1.00 89.50 106 GLU A C 1
ATOM 779 O O . GLU A 1 106 ? -14.010 6.072 29.880 1.00 89.50 106 GLU A O 1
ATOM 784 N N . ARG A 1 107 ? -13.294 8.088 30.492 1.00 85.31 107 ARG A N 1
ATOM 785 C CA . ARG A 1 107 ? -13.708 7.942 31.900 1.00 85.31 107 ARG A CA 1
ATOM 786 C C . ARG A 1 107 ? -15.125 8.441 32.135 1.00 85.31 107 ARG A C 1
ATOM 788 O O . ARG A 1 107 ? -15.784 7.954 33.049 1.00 85.31 107 ARG A O 1
ATOM 795 N N . ASP A 1 108 ? -15.572 9.380 31.314 1.00 88.38 108 ASP A N 1
ATOM 796 C CA . ASP A 1 108 ? -16.917 9.924 31.376 1.00 88.38 108 ASP A CA 1
ATOM 797 C C . ASP A 1 108 ? -17.909 8.973 30.691 1.00 88.38 108 ASP A C 1
ATOM 799 O O . ASP A 1 108 ? -17.862 8.747 29.482 1.00 88.38 108 ASP A O 1
ATOM 803 N N . VAL A 1 109 ? -18.808 8.388 31.482 1.00 79.94 109 VAL A N 1
ATOM 804 C CA . VAL A 1 109 ? -19.781 7.400 31.001 1.00 79.94 109 VAL A CA 1
ATOM 805 C C . VAL A 1 109 ? -20.783 8.026 30.030 1.00 79.94 109 VAL A C 1
ATOM 807 O O . VAL A 1 109 ? -21.207 7.341 29.104 1.00 79.94 109 VAL A O 1
ATOM 810 N N . GLU A 1 110 ? -21.117 9.311 30.180 1.00 81.88 110 GLU A N 1
ATOM 811 C CA . GLU A 1 110 ? -22.060 10.004 29.289 1.00 81.88 110 GLU A CA 1
ATOM 812 C C . GLU A 1 110 ? -21.446 10.295 27.913 1.00 81.88 110 GLU A C 1
ATOM 814 O O . GLU A 1 110 ? -22.158 10.429 26.919 1.00 81.88 110 GLU A O 1
ATOM 819 N N . ARG A 1 111 ? -20.111 10.347 27.836 1.00 83.81 111 ARG A N 1
ATOM 820 C CA . ARG A 1 111 ? -19.358 10.535 26.587 1.00 83.81 111 ARG A CA 1
ATOM 821 C C . ARG A 1 111 ? -19.012 9.226 25.882 1.00 83.81 111 ARG A C 1
ATOM 823 O O . ARG A 1 111 ? -18.609 9.254 24.717 1.00 83.81 111 ARG A O 1
ATOM 830 N N . ARG A 1 112 ? -19.156 8.081 26.557 1.00 85.19 112 ARG A N 1
ATOM 831 C CA . ARG A 1 112 ? -18.941 6.766 25.946 1.00 85.19 112 ARG A CA 1
ATOM 832 C C . ARG A 1 112 ? -20.060 6.453 24.961 1.00 85.19 112 ARG A C 1
ATOM 834 O O . ARG A 1 112 ? -21.243 6.570 25.263 1.00 85.19 112 ARG A O 1
ATOM 841 N N . GLU A 1 113 ? -19.674 5.976 23.784 1.00 87.12 113 GLU A N 1
ATOM 842 C CA . GLU A 1 113 ? -20.629 5.388 22.843 1.00 87.12 113 GLU A CA 1
ATOM 843 C C . GLU A 1 113 ? -21.293 4.158 23.482 1.00 87.12 113 GLU A C 1
ATOM 845 O O . GLU A 1 113 ? -20.654 3.403 24.221 1.00 87.12 113 GLU A O 1
ATOM 850 N N . ASN A 1 114 ? -22.576 3.943 23.187 1.00 90.00 114 ASN A N 1
ATOM 851 C CA . ASN A 1 114 ? -23.301 2.769 23.660 1.00 90.00 114 ASN A CA 1
ATOM 852 C C . ASN A 1 114 ? -22.572 1.484 23.225 1.00 90.00 114 ASN A C 1
ATOM 854 O O . ASN A 1 114 ? -22.269 1.304 22.046 1.00 90.00 114 ASN A O 1
ATOM 858 N N . GLY A 1 115 ? -22.318 0.575 24.169 1.00 85.75 115 GLY A N 1
ATOM 859 C CA . GLY A 1 115 ? -21.494 -0.609 23.931 1.00 85.75 115 GLY A CA 1
ATOM 860 C C . GLY A 1 115 ? -22.020 -1.564 22.852 1.00 85.75 115 GLY A C 1
ATOM 861 O O . GLY A 1 115 ? -21.206 -2.194 22.176 1.00 85.75 115 GLY A O 1
ATOM 862 N N . GLU A 1 116 ? -23.337 -1.677 22.661 1.00 87.50 116 GLU A N 1
ATOM 863 C CA . GLU A 1 116 ? -23.922 -2.512 21.601 1.00 87.50 116 GLU A CA 1
ATOM 864 C C . GLU A 1 116 ? -23.833 -1.835 20.233 1.00 87.50 116 GLU A C 1
ATOM 866 O O . GLU A 1 116 ? -23.420 -2.467 19.257 1.00 87.50 116 GLU A O 1
ATOM 871 N N . VAL A 1 117 ? -24.146 -0.538 20.168 1.00 90.50 117 VAL A N 1
ATOM 872 C CA . VAL A 1 117 ? -24.025 0.262 18.937 1.00 90.50 117 VAL A CA 1
ATOM 873 C C . VAL A 1 11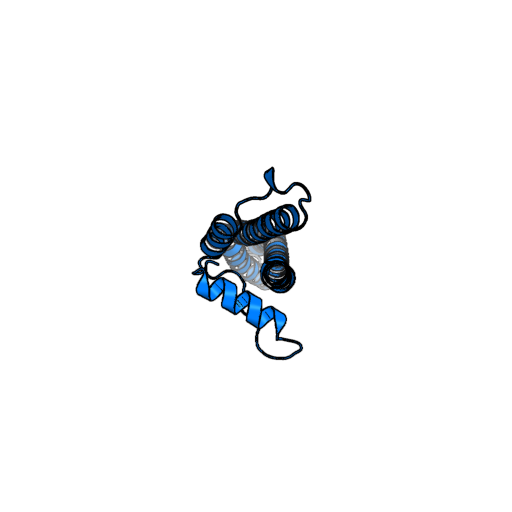7 ? -22.569 0.294 18.476 1.00 90.50 117 VAL A C 1
ATOM 875 O O . VAL A 1 117 ? -22.280 0.036 17.308 1.00 90.50 117 VAL A O 1
ATOM 878 N N . PHE A 1 118 ? -21.643 0.495 19.413 1.00 91.56 118 PHE A N 1
ATOM 879 C CA . PHE A 1 118 ? -20.213 0.525 19.150 1.00 91.56 118 PHE A CA 1
ATOM 880 C C . PHE A 1 118 ? -19.680 -0.817 18.633 1.00 91.56 118 PHE A C 1
ATOM 882 O O . PHE A 1 118 ? -18.967 -0.864 17.632 1.00 91.56 118 PHE A O 1
ATOM 889 N N . GLN A 1 119 ? -20.055 -1.931 19.273 1.00 90.06 119 GLN A N 1
ATOM 890 C CA . GLN A 1 119 ? -19.672 -3.267 18.803 1.00 90.06 119 GLN A CA 1
ATOM 891 C C . GLN A 1 119 ? -20.233 -3.562 17.411 1.00 90.06 119 GLN A C 1
ATOM 893 O O . GLN A 1 119 ? -19.521 -4.113 16.575 1.00 90.06 119 GLN A O 1
ATOM 898 N N . THR A 1 120 ? -21.483 -3.175 17.151 1.00 91.81 120 THR A N 1
ATOM 899 C CA . THR A 1 120 ? -22.123 -3.354 15.842 1.00 91.81 120 THR A CA 1
ATOM 900 C C . THR A 1 120 ? -21.405 -2.544 14.766 1.00 91.81 120 THR A C 1
ATOM 902 O O . THR A 1 120 ? -21.100 -3.072 13.701 1.00 91.81 120 THR A O 1
ATOM 905 N N . LYS A 1 121 ? -21.060 -1.286 15.061 1.00 92.69 121 LYS A N 1
ATOM 906 C CA . LYS A 1 121 ? -20.292 -0.408 14.171 1.00 92.69 121 LYS A CA 1
ATOM 907 C C . LYS A 1 121 ? -18.937 -1.014 13.808 1.00 92.69 121 LYS A C 1
ATOM 909 O O . LYS A 1 121 ? -18.619 -1.099 12.626 1.00 92.69 121 LYS A O 1
ATOM 914 N N . VAL A 1 122 ? -18.172 -1.482 14.797 1.00 91.94 122 VAL A N 1
ATOM 915 C CA . VAL A 1 122 ? -16.867 -2.122 14.553 1.00 91.94 122 VAL A CA 1
ATOM 916 C C . VAL A 1 122 ? -17.025 -3.428 13.770 1.00 91.94 122 VAL A C 1
ATOM 918 O O . VAL A 1 122 ? -16.259 -3.671 12.845 1.00 91.94 122 VAL A O 1
ATOM 921 N N . ALA A 1 123 ? -18.034 -4.249 14.080 1.00 91.31 123 ALA A N 1
ATOM 922 C CA . ALA A 1 123 ? -18.299 -5.485 13.342 1.00 91.31 123 ALA A CA 1
ATOM 923 C C . ALA A 1 123 ? -18.566 -5.201 11.854 1.00 91.31 123 ALA A C 1
ATOM 925 O O . ALA A 1 123 ? -17.919 -5.789 10.989 1.00 91.31 123 ALA A O 1
ATOM 926 N N . LEU A 1 124 ? -19.441 -4.232 11.561 1.00 90.44 124 LEU A N 1
ATOM 927 C CA . LEU A 1 124 ? -19.762 -3.820 10.193 1.00 90.44 124 LEU A CA 1
ATOM 928 C C . LEU A 1 124 ? -18.545 -3.256 9.455 1.00 90.44 124 LEU A C 1
ATOM 930 O O . LEU A 1 124 ? -18.314 -3.612 8.303 1.00 90.44 124 LEU A O 1
ATOM 934 N N . GLN A 1 125 ? -17.738 -2.423 10.116 1.00 90.31 125 GLN A N 1
ATOM 935 C CA . GLN A 1 125 ? -16.508 -1.878 9.534 1.00 90.31 125 GLN A CA 1
ATOM 936 C C . GLN A 1 125 ? -15.444 -2.948 9.243 1.00 90.31 125 GLN A C 1
ATOM 938 O O . GLN A 1 125 ? -14.580 -2.722 8.402 1.00 90.31 125 GLN A O 1
ATOM 943 N N . LEU A 1 126 ? -15.508 -4.103 9.908 1.00 90.62 126 LEU A N 1
ATOM 944 C CA . LEU A 1 126 ? -14.656 -5.264 9.642 1.00 90.62 126 LEU A CA 1
ATOM 945 C C . LEU A 1 126 ? -15.309 -6.288 8.701 1.00 90.62 126 LEU A C 1
ATOM 947 O O . LEU A 1 126 ? -14.706 -7.320 8.413 1.00 90.62 126 LEU A O 1
ATOM 951 N N . GLY A 1 127 ? -16.535 -6.034 8.229 1.00 91.62 127 GLY A N 1
ATOM 952 C CA . GLY A 1 127 ? -17.292 -6.971 7.394 1.00 91.62 127 GLY A CA 1
ATOM 953 C C . GLY A 1 127 ? -17.689 -8.256 8.115 1.00 91.62 127 GLY A C 1
ATOM 954 O O . GLY A 1 127 ? -17.851 -9.295 7.480 1.00 91.62 127 GLY A O 1
ATOM 955 N N . ARG A 1 128 ? -17.811 -8.207 9.443 1.00 90.94 128 ARG A N 1
ATOM 956 C CA . ARG A 1 128 ? -18.185 -9.341 10.290 1.00 90.94 128 ARG A CA 1
ATOM 957 C C . ARG A 1 128 ? -19.563 -9.138 10.901 1.00 90.94 128 ARG A C 1
ATOM 959 O O . ARG A 1 128 ? -20.009 -8.020 11.156 1.00 90.94 128 ARG A O 1
ATOM 966 N N . SER A 1 129 ? -20.217 -10.247 11.217 1.00 91.38 129 SER A N 1
ATOM 967 C CA . SER A 1 129 ? -21.358 -10.245 12.131 1.00 91.38 129 SER A CA 1
ATOM 968 C C . SER A 1 129 ? -20.908 -10.029 13.586 1.00 91.38 129 SER A C 1
ATOM 970 O O . SER A 1 129 ? -19.757 -10.272 13.959 1.00 91.38 129 SER A O 1
ATOM 972 N N . LEU A 1 130 ? -21.832 -9.593 14.448 1.00 88.81 130 LEU A N 1
ATOM 973 C CA . LEU A 1 130 ? -21.580 -9.404 15.886 1.00 88.81 130 LEU A CA 1
ATOM 974 C C . LEU A 1 130 ? -21.086 -10.685 16.580 1.00 88.81 130 LEU A C 1
ATOM 976 O O . LEU A 1 130 ? -20.221 -10.626 17.456 1.00 88.81 130 LEU A O 1
ATOM 980 N N . SER A 1 131 ? -21.633 -11.842 16.201 1.00 88.56 131 SER A N 1
ATOM 981 C CA . SER A 1 131 ? -21.240 -13.149 16.735 1.00 88.56 131 SER A CA 1
ATOM 982 C C . SER A 1 131 ? -19.813 -13.517 16.331 1.00 88.56 131 SER A C 1
ATOM 984 O O . SER A 1 131 ? -19.031 -13.932 17.185 1.00 88.56 131 SER A O 1
ATOM 986 N N . GLU A 1 132 ? -19.441 -13.298 15.069 1.00 87.94 132 GLU A N 1
ATOM 987 C CA . GLU A 1 132 ? -18.076 -13.527 14.581 1.00 87.94 132 GLU A CA 1
ATOM 988 C C . GLU A 1 132 ? -17.061 -12.598 15.247 1.00 87.94 132 GLU A C 1
ATOM 990 O O . GLU A 1 132 ? -15.969 -13.042 15.594 1.00 87.94 132 GLU A O 1
ATOM 995 N N . LEU A 1 133 ? -17.412 -11.328 15.478 1.00 88.25 133 LEU A N 1
ATOM 996 C CA . LEU A 1 133 ? -16.539 -10.395 16.192 1.00 88.25 133 LEU A CA 1
ATOM 997 C C . LEU A 1 133 ? -16.289 -10.857 17.638 1.00 88.25 133 LEU A C 1
ATOM 999 O O . LEU A 1 133 ? -15.166 -10.779 18.138 1.00 88.25 133 LEU A O 1
ATOM 1003 N N . ARG A 1 134 ? -17.323 -11.365 18.321 1.00 88.56 134 ARG A N 1
ATOM 1004 C CA . ARG A 1 134 ? -17.187 -11.921 19.679 1.00 88.56 134 ARG A CA 1
ATOM 1005 C C . ARG A 1 134 ? -16.347 -13.195 19.692 1.00 88.56 134 ARG A C 1
ATOM 1007 O O . ARG A 1 134 ? -15.506 -13.339 20.576 1.00 88.56 134 ARG A O 1
ATOM 1014 N N . HIS A 1 135 ? -16.533 -14.075 18.709 1.00 88.62 135 HIS A N 1
ATOM 1015 C CA . HIS A 1 135 ? -15.720 -15.280 18.550 1.00 88.62 135 HIS A CA 1
ATOM 1016 C C . HIS A 1 135 ? -14.243 -14.934 18.320 1.00 88.62 135 HIS A C 1
ATOM 1018 O O . HIS A 1 135 ? -13.380 -15.466 19.011 1.00 88.62 135 HIS A O 1
ATOM 1024 N N . LEU A 1 136 ? -13.956 -13.974 17.436 1.00 85.88 136 LEU A N 1
ATOM 1025 C CA . LEU A 1 136 ? -12.603 -13.471 17.190 1.00 85.88 136 LEU A CA 1
ATOM 1026 C C . LEU A 1 136 ? -11.970 -12.917 18.478 1.00 85.88 136 LEU A C 1
ATOM 1028 O O . LEU A 1 136 ? -10.840 -13.258 18.817 1.00 85.88 136 LEU A O 1
ATOM 1032 N N . ALA A 1 137 ? -12.715 -12.111 19.243 1.00 85.81 137 ALA A N 1
ATOM 1033 C CA . ALA A 1 137 ? -12.234 -11.560 20.510 1.00 85.81 137 ALA A CA 1
ATOM 1034 C C . ALA A 1 137 ? -11.935 -12.638 21.566 1.00 85.81 137 ALA A C 1
ATOM 1036 O O . ALA A 1 137 ? -11.007 -12.458 22.360 1.00 85.81 137 ALA A O 1
ATOM 1037 N N . ALA A 1 138 ? -12.733 -13.710 21.604 1.00 85.81 138 ALA A N 1
ATOM 1038 C CA . ALA A 1 138 ? -12.543 -14.844 22.504 1.00 85.81 138 ALA A CA 1
ATOM 1039 C C . ALA A 1 138 ? -11.336 -15.690 22.079 1.00 85.81 138 ALA A C 1
ATOM 1041 O O . ALA A 1 138 ? -10.474 -15.972 22.908 1.00 85.81 138 ALA A O 1
ATOM 1042 N N . SER A 1 139 ? -11.229 -15.994 20.782 1.00 84.31 139 SER A N 1
ATOM 1043 C CA . SER A 1 139 ? -10.096 -16.708 20.190 1.00 84.31 139 SER A CA 1
ATOM 1044 C C . SER A 1 139 ? -8.778 -15.997 20.500 1.00 84.31 139 SER A C 1
ATOM 1046 O O . SER A 1 139 ? -7.870 -16.613 21.054 1.00 84.31 139 SER A O 1
ATOM 1048 N N . ALA A 1 140 ? -8.723 -14.680 20.269 1.00 81.25 140 ALA A N 1
ATOM 1049 C CA . ALA A 1 140 ? -7.559 -13.841 20.553 1.00 81.25 140 ALA A CA 1
ATOM 1050 C C . ALA A 1 140 ? -7.208 -13.738 22.053 1.00 81.25 140 ALA A C 1
ATOM 1052 O O . ALA A 1 140 ? -6.080 -13.404 22.398 1.00 81.25 140 ALA A O 1
ATOM 1053 N N . ALA A 1 141 ? -8.160 -13.999 22.959 1.00 78.44 141 ALA A N 1
ATOM 1054 C CA . ALA A 1 141 ? -7.891 -14.080 24.400 1.00 78.44 141 ALA A CA 1
ATOM 1055 C C . ALA A 1 141 ? -7.327 -15.446 24.818 1.00 78.44 141 ALA A C 1
ATOM 1057 O O . ALA A 1 141 ? -6.580 -15.526 25.789 1.00 78.44 141 ALA A O 1
ATOM 1058 N N . SER A 1 142 ? -7.734 -16.514 24.127 1.00 73.69 142 SER A N 1
ATOM 1059 C CA . SER A 1 142 ? -7.358 -17.896 24.448 1.00 73.69 142 SER A CA 1
ATOM 1060 C C . SER A 1 142 ? -6.039 -18.351 23.822 1.00 73.69 142 SER A C 1
ATOM 1062 O O . SER A 1 142 ? -5.420 -19.292 24.314 1.00 73.69 142 SER A O 1
ATOM 1064 N N . SER A 1 143 ? -5.595 -17.706 22.745 1.00 59.28 143 SER A N 1
ATOM 1065 C CA . SER A 1 143 ? -4.388 -18.084 22.017 1.00 59.28 143 SER A CA 1
ATOM 1066 C C . SER A 1 143 ? -3.123 -17.591 22.730 1.00 59.28 143 SER A C 1
ATOM 1068 O O . SER A 1 143 ? -2.742 -16.431 22.604 1.00 59.28 143 SER A O 1
ATOM 1070 N N . SER A 1 144 ? -2.440 -18.487 23.451 1.00 52.50 144 SER A N 1
ATOM 1071 C CA . SER A 1 144 ? -1.054 -18.287 23.904 1.00 52.50 144 SER A CA 1
ATO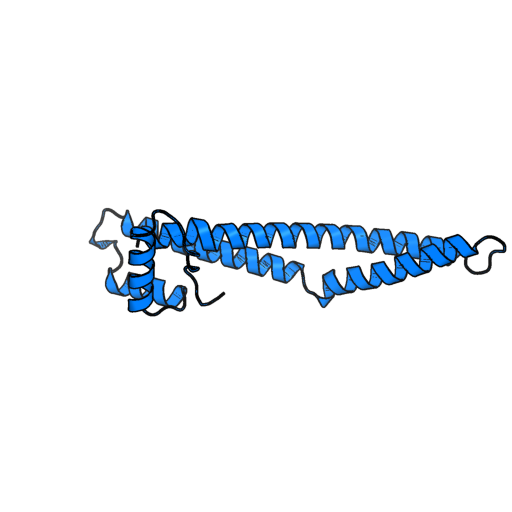M 1072 C C . SER A 1 144 ? -0.008 -18.862 22.942 1.00 52.50 144 SER A C 1
ATOM 1074 O O . SER A 1 144 ? 1.170 -18.561 23.094 1.00 52.50 144 SER A O 1
ATOM 1076 N N . SER A 1 145 ? -0.382 -19.671 21.945 1.00 51.00 145 SER A N 1
ATOM 1077 C CA . SER A 1 145 ? 0.516 -20.096 20.858 1.00 51.00 145 SER A CA 1
ATOM 1078 C C . SER A 1 145 ? -0.213 -20.962 19.826 1.00 51.00 145 SER A C 1
ATOM 1080 O O . SER A 1 145 ? -1.069 -21.767 20.176 1.00 51.00 145 SER A O 1
ATOM 1082 N N . SER A 1 146 ? 0.208 -20.840 18.564 1.00 46.72 146 SER A N 1
ATOM 1083 C CA . SER A 1 146 ? -0.007 -21.772 17.441 1.00 46.72 146 SER A CA 1
ATOM 1084 C C . SER A 1 146 ? -1.430 -21.929 16.880 1.00 46.72 146 SER A C 1
ATOM 1086 O O . SER A 1 146 ? -2.253 -22.690 17.373 1.00 46.72 146 SER A O 1
ATOM 1088 N N . GLY A 1 147 ? -1.657 -21.263 15.751 1.00 43.44 147 GLY A N 1
ATOM 1089 C CA . GLY A 1 147 ? -2.820 -21.420 14.881 1.00 43.44 147 GLY A CA 1
ATOM 1090 C C . GLY A 1 147 ? -3.070 -20.088 14.199 1.00 43.44 147 GLY A C 1
ATOM 1091 O O . GLY A 1 147 ? -3.301 -19.107 14.892 1.00 43.44 147 GLY A O 1
ATOM 1092 N N . GLU A 1 148 ? -2.898 -20.032 12.881 1.00 53.97 148 GLU A N 1
ATOM 1093 C CA . GLU A 1 148 ? -2.955 -18.828 12.046 1.00 53.97 148 GLU A CA 1
ATOM 1094 C C . GLU A 1 148 ? -3.996 -17.810 12.539 1.00 53.97 148 GLU A C 1
ATOM 1096 O O . GLU A 1 148 ? -5.194 -18.003 12.357 1.00 53.97 148 GLU A O 1
ATOM 1101 N N . GLU A 1 149 ? -3.543 -16.743 13.214 1.00 62.47 149 GLU A N 1
ATOM 1102 C CA . GLU A 1 149 ? -4.481 -15.742 13.736 1.00 62.47 149 GLU A CA 1
ATOM 1103 C C . GLU A 1 149 ? -5.241 -15.115 12.560 1.00 62.47 149 GLU A C 1
ATOM 1105 O O . GLU A 1 149 ? -4.639 -14.531 11.656 1.00 62.47 149 GLU A O 1
ATOM 1110 N N . GLU A 1 150 ? -6.553 -15.292 12.543 1.00 75.31 150 GLU A N 1
ATOM 1111 C CA . GLU A 1 150 ? -7.434 -14.768 11.507 1.00 75.31 150 GLU A CA 1
ATOM 1112 C C . GLU A 1 150 ? -7.340 -13.230 11.464 1.00 75.31 150 GLU A C 1
ATOM 1114 O O . GLU A 1 150 ? -7.337 -12.585 12.516 1.00 75.31 150 GLU A O 1
ATOM 1119 N N . PHE A 1 151 ? -7.276 -12.634 10.266 1.00 81.75 151 PHE A N 1
ATOM 1120 C CA . PHE A 1 151 ? -7.351 -11.175 10.106 1.00 81.75 151 PHE A CA 1
ATOM 1121 C C . PHE A 1 151 ? -8.622 -10.631 10.760 1.00 81.75 151 PHE A C 1
ATOM 1123 O O . PHE A 1 151 ? -9.692 -11.247 10.682 1.00 81.75 151 PHE A O 1
ATOM 1130 N N . ALA A 1 152 ? -8.539 -9.462 11.394 1.00 80.94 152 ALA A N 1
ATOM 1131 C CA . ALA A 1 152 ? -9.721 -8.847 11.977 1.00 80.94 152 ALA A CA 1
ATOM 1132 C C . ALA A 1 152 ? -10.723 -8.460 10.884 1.00 80.94 152 ALA A C 1
ATOM 1134 O O . ALA A 1 152 ? -11.928 -8.656 11.065 1.00 80.94 152 ALA A O 1
ATOM 1135 N N . SER A 1 153 ? -10.236 -7.971 9.743 1.00 85.62 153 SER A N 1
ATOM 1136 C CA . SER A 1 153 ? -11.066 -7.661 8.581 1.00 85.62 153 SER A CA 1
ATOM 1137 C C . SER A 1 153 ? -11.417 -8.904 7.762 1.00 85.62 153 SER A C 1
ATOM 1139 O O . SER A 1 153 ? -10.571 -9.758 7.519 1.00 85.62 153 SER A O 1
ATOM 1141 N N . LYS A 1 154 ? -12.663 -8.976 7.284 1.00 85.81 154 LYS A N 1
ATOM 1142 C CA . LYS A 1 154 ? -13.081 -9.859 6.178 1.00 85.81 154 LY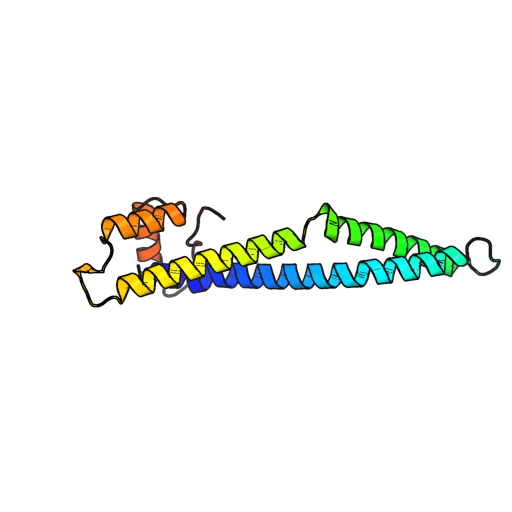S A CA 1
ATOM 1143 C C . LYS A 1 154 ? -13.287 -9.109 4.857 1.00 85.81 154 LYS A C 1
ATOM 1145 O O . LYS A 1 154 ? -13.626 -9.731 3.855 1.00 85.81 154 LYS A O 1
ATOM 1150 N N . LEU A 1 155 ? -13.151 -7.781 4.862 1.00 78.62 155 LEU A N 1
ATOM 1151 C CA . LEU A 1 155 ? -13.442 -6.934 3.700 1.00 78.62 155 LEU A CA 1
ATOM 1152 C C . LEU A 1 155 ? -12.273 -6.806 2.721 1.00 78.62 155 LEU A C 1
ATOM 1154 O O . LEU A 1 155 ? -12.512 -6.528 1.548 1.00 78.62 155 LEU A O 1
ATOM 1158 N N . PHE A 1 156 ? -11.039 -6.952 3.206 1.00 70.94 156 PHE A N 1
ATOM 1159 C CA . PHE A 1 156 ? -9.814 -6.686 2.453 1.00 70.94 156 PHE A CA 1
ATOM 1160 C C . PHE A 1 156 ? -8.807 -7.802 2.684 1.00 70.94 156 PHE A C 1
ATOM 1162 O O . PHE A 1 156 ? -8.519 -8.057 3.877 1.00 70.94 156 PHE A O 1
#

Organism: Acer saccharum (NCBI:txid4024)

Secondary structure (DSSP, 8-state):
-HHHHHHIIIIIIHHHHHHHHHHHHHHHHHHHHHHHHHHHHHHHHTTTT-TT-HHHHHHHHHHHHHHHHHHIIIIIS-HHHHHHHHHHHHHHHHHHHHHHHHHHH---TTTSPPHHHHHHHHHHHTT--HHHHHHHHHHHHH-SS-S-PPPS-S--

pLDDT: mean 86.01, std 8.74, range [43.44, 96.19]

Foldseek 3Di:
DVLLLVLLVPPQLVVLVVVLVVLVVLLVVLVVLLVVLQVQLVQLCVCPPPPPSPVSVVSNVVSVVVSVVSCCCNPVVVSVVVSVVSVVRSVLSVVLSVVVCCLVPPPDPVPHDDPVVNLCVLCVSQVHDSVVLVVLSVCSVPDPDDDPNDRSHPPD

Sequence (156 aa):
MRNIVGVLKTKDMDDYMKLGEKALKLNKMLAISGPILTGIAAIGSAFVGTTNGSLAVMVGVICGAMASVVNTFEHGGQVGMVFEMYRSNAGFFKLMQETIESNVNERDVERRENGEVFQTKVALQLGRSLSELRHLAASAASSSSSGEEEFASKLF

Radius of gyration: 24.99 Å; chains: 1; bounding box: 55×32×71 Å

InterPro domains:
  IPR027949 Petal formation-expressed [PF14476] (1-134)
  IPR027949 Petal formation-expressed [PTHR33358] (1-156)